Protein AF-A0A850JDS9-F1 (afdb_monomer)

Nearest PDB structures (foldseek):
  6ulw-assembly2_D  TM=7.092E-01  e=2.262E-01  Bacillus stratosphericus LAMA 585
  4ep1-assembly1_A  TM=5.241E-01  e=1.209E-01  Bacillus anthracis str. 'Ames Ancestor'
  5dbo-assembly1_D  TM=6.043E-01  e=7.916E-01  Thermochaetoides thermophila
  4gx5-assembly2_D-3  TM=5.793E-01  e=2.295E+00  Geobacter sulfurreducens PCA
  4l85-assembly2_C-2  TM=4.879E-01  e=2.156E+00  Escherichia coli K-12

Secondary structure (DSSP, 8-state):
-B----S--TT--HHHHHHHHHHHHGGG--TT-EEEE---TTHHHHHHHHHHHH---EEEEEESS-GGGS-HHHHHHHHHHHHTT-EEEEEE----SSHHHHHHHT-

Structure (mmCIF, N/CA/C/O backbone):
data_AF-A0A850JDS9-F1
#
_entry.id   AF-A0A850JDS9-F1
#
loop_
_atom_site.group_PDB
_atom_site.id
_atom_site.type_symbol
_atom_site.label_atom_id
_atom_site.label_alt_id
_atom_site.label_comp_id
_atom_site.label_asym_id
_atom_site.label_entity_id
_atom_site.label_seq_id
_atom_site.pdbx_PDB_ins_code
_atom_site.Cartn_x
_atom_site.Cartn_y
_atom_site.Cartn_z
_atom_site.occupancy
_atom_site.B_iso_or_equiv
_atom_site.auth_seq_id
_atom_site.auth_comp_id
_atom_site.auth_asym_id
_atom_site.auth_atom_id
_atom_site.pdbx_PDB_model_num
ATOM 1 N N . MET A 1 1 ? -12.472 -1.366 0.356 1.00 92.31 1 MET A N 1
ATOM 2 C CA . MET A 1 1 ? -11.997 -0.198 -0.417 1.00 92.31 1 MET A CA 1
ATOM 3 C C . MET A 1 1 ? -10.687 -0.541 -1.106 1.00 92.31 1 MET A C 1
ATOM 5 O O . MET A 1 1 ? -9.911 -1.281 -0.521 1.00 92.31 1 MET A O 1
ATOM 9 N N . THR A 1 2 ? -10.437 -0.024 -2.310 1.00 94.56 2 THR A N 1
ATOM 10 C CA . THR A 1 2 ? -9.155 -0.204 -3.014 1.00 94.56 2 THR A CA 1
ATOM 11 C C . THR A 1 2 ? -8.427 1.130 -3.098 1.00 94.56 2 THR A C 1
ATOM 13 O O . THR A 1 2 ? -9.038 2.120 -3.495 1.00 94.56 2 THR A O 1
ATOM 16 N N . ILE A 1 3 ? -7.139 1.153 -2.753 1.00 94.31 3 ILE A N 1
ATOM 17 C CA . ILE A 1 3 ? -6.274 2.328 -2.903 1.00 94.31 3 ILE A CA 1
ATOM 18 C C . ILE A 1 3 ? -5.250 2.028 -3.995 1.00 94.31 3 ILE A C 1
ATOM 20 O O . ILE A 1 3 ? -4.541 1.027 -3.950 1.00 94.31 3 ILE A O 1
ATOM 24 N N . THR A 1 4 ? -5.186 2.916 -4.982 1.00 93.25 4 THR A N 1
ATOM 25 C CA . THR A 1 4 ? -4.194 2.913 -6.058 1.00 93.25 4 THR A CA 1
ATOM 26 C C . THR A 1 4 ? -3.724 4.342 -6.273 1.00 93.25 4 THR A C 1
ATOM 28 O O . THR A 1 4 ? -4.440 5.297 -5.971 1.00 93.25 4 THR A O 1
ATOM 31 N N . GLY A 1 5 ? -2.538 4.517 -6.837 1.00 91.25 5 GLY A N 1
ATOM 32 C CA . GLY A 1 5 ? -2.046 5.849 -7.138 1.00 91.25 5 GLY A CA 1
ATOM 33 C C . GLY A 1 5 ? -0.756 5.844 -7.933 1.00 91.25 5 GLY A C 1
ATOM 34 O O . GLY A 1 5 ? -0.302 4.821 -8.444 1.00 91.25 5 GLY A O 1
ATOM 35 N N . THR A 1 6 ? -0.182 7.033 -8.063 1.00 91.06 6 THR A N 1
ATOM 36 C CA . THR A 1 6 ? 1.094 7.229 -8.748 1.00 91.06 6 THR A CA 1
ATOM 37 C C . THR A 1 6 ? 2.242 6.546 -8.001 1.00 91.06 6 THR A C 1
ATOM 39 O O . THR A 1 6 ? 2.302 6.558 -6.770 1.00 91.06 6 THR A O 1
ATOM 42 N N . ARG A 1 7 ? 3.198 6.011 -8.773 1.00 90.56 7 ARG A N 1
ATOM 43 C CA . ARG A 1 7 ? 4.478 5.490 -8.262 1.00 90.56 7 ARG A CA 1
ATOM 44 C C . ARG A 1 7 ? 5.475 6.592 -7.902 1.00 90.56 7 ARG A C 1
ATOM 46 O O . ARG A 1 7 ? 6.453 6.332 -7.216 1.00 90.56 7 ARG A O 1
ATOM 53 N N . SER A 1 8 ? 5.243 7.810 -8.392 1.00 90.00 8 SER A N 1
ATOM 54 C CA . SER A 1 8 ? 6.059 8.988 -8.103 1.00 90.00 8 SER A CA 1
ATOM 55 C C . SER A 1 8 ? 5.325 9.907 -7.140 1.00 90.00 8 SER A C 1
ATOM 57 O O . SER A 1 8 ? 4.217 10.358 -7.435 1.00 90.00 8 SER A O 1
ATOM 59 N N . THR A 1 9 ? 5.969 10.215 -6.019 1.00 85.06 9 THR A N 1
ATOM 60 C CA . THR A 1 9 ? 5.449 11.086 -4.957 1.00 85.06 9 THR A CA 1
ATOM 61 C C . THR A 1 9 ? 5.786 12.567 -5.175 1.00 85.06 9 THR A C 1
ATOM 63 O O . THR A 1 9 ? 5.622 13.397 -4.283 1.00 85.06 9 THR A O 1
ATOM 66 N N . ALA A 1 10 ? 6.295 12.912 -6.366 1.00 83.44 10 ALA A N 1
ATOM 67 C CA . ALA A 1 10 ? 6.669 14.272 -6.763 1.00 83.44 10 ALA A CA 1
ATOM 68 C C . ALA A 1 10 ? 7.582 15.006 -5.754 1.00 83.44 10 ALA A C 1
ATOM 70 O O . ALA A 1 10 ? 7.524 16.228 -5.652 1.00 83.44 10 ALA A O 1
ATOM 71 N N . HIS A 1 11 ? 8.410 14.265 -5.005 1.00 81.31 11 HIS A N 1
ATOM 72 C CA . HIS A 1 11 ? 9.283 14.782 -3.940 1.00 81.31 11 HIS A CA 1
ATOM 73 C C . HIS A 1 11 ? 8.559 15.551 -2.820 1.00 81.31 11 HIS A C 1
ATOM 75 O O . HIS A 1 11 ? 9.203 16.299 -2.085 1.00 81.31 11 HIS A O 1
ATOM 81 N N . ARG A 1 12 ? 7.238 15.376 -2.673 1.00 87.38 12 ARG A N 1
ATOM 82 C CA . ARG A 1 12 ? 6.502 15.918 -1.524 1.00 87.38 12 ARG A CA 1
ATOM 83 C C . ARG A 1 12 ? 6.955 15.236 -0.238 1.00 87.38 12 ARG A C 1
ATOM 85 O O . ARG A 1 12 ? 7.417 14.091 -0.267 1.00 87.38 12 ARG A O 1
ATOM 92 N N . ALA A 1 13 ? 6.826 15.940 0.882 1.00 89.06 13 ALA A N 1
ATOM 93 C CA . ALA A 1 13 ? 7.197 15.381 2.169 1.00 89.06 13 ALA A CA 1
ATOM 94 C C . ALA A 1 13 ? 6.216 14.269 2.566 1.00 89.06 13 ALA A C 1
ATOM 96 O O . ALA A 1 13 ? 5.038 14.303 2.216 1.00 89.06 13 ALA A O 1
ATOM 97 N N . ILE A 1 14 ? 6.688 13.292 3.345 1.00 87.50 14 ILE A N 1
ATOM 98 C CA . ILE A 1 14 ? 5.831 12.218 3.877 1.00 87.50 14 ILE A CA 1
ATOM 99 C C . ILE A 1 14 ? 4.678 12.807 4.706 1.00 87.50 14 ILE A C 1
ATOM 101 O O . ILE A 1 14 ? 3.549 12.343 4.589 1.00 87.50 14 ILE A O 1
ATOM 105 N N . ALA A 1 15 ? 4.938 13.877 5.465 1.00 90.69 15 ALA A N 1
ATOM 106 C CA . ALA A 1 15 ? 3.922 14.582 6.248 1.00 90.69 15 ALA A CA 1
ATOM 107 C C . ALA A 1 15 ? 2.785 15.164 5.387 1.00 90.69 15 ALA A C 1
ATOM 109 O O . ALA A 1 15 ? 1.640 15.181 5.830 1.00 90.69 15 ALA A O 1
ATOM 110 N N . ASP A 1 16 ? 3.069 15.577 4.146 1.00 92.94 16 ASP A N 1
ATOM 111 C CA . ASP A 1 16 ? 2.028 16.068 3.235 1.00 92.94 16 ASP A CA 1
ATOM 112 C C . ASP A 1 16 ? 1.071 14.933 2.845 1.00 92.94 16 ASP A C 1
ATOM 114 O O . ASP A 1 16 ? -0.136 15.135 2.745 1.00 92.94 16 ASP A O 1
ATOM 118 N N . TYR A 1 17 ? 1.606 13.728 2.624 1.00 94.00 17 TYR A N 1
ATOM 119 C CA . TYR A 1 17 ? 0.794 12.547 2.338 1.00 94.00 17 TYR A CA 1
ATOM 120 C C . TYR A 1 17 ? 0.017 12.075 3.559 1.00 94.00 17 TYR A C 1
ATOM 122 O O . TYR A 1 17 ? -1.137 11.697 3.403 1.00 94.00 17 TYR A O 1
ATOM 130 N N . HIS A 1 18 ? 0.619 12.135 4.749 1.00 93.81 18 HIS A N 1
ATOM 131 C CA . HIS A 1 18 ? -0.057 11.806 6.004 1.00 93.81 18 HIS A CA 1
ATOM 132 C C . HIS A 1 18 ? -1.309 12.670 6.193 1.00 93.81 18 HIS A C 1
ATOM 134 O O . HIS A 1 18 ? -2.399 12.119 6.304 1.00 93.81 18 HIS A O 1
ATOM 140 N N . ALA A 1 19 ? -1.189 13.996 6.057 1.00 94.25 19 ALA A N 1
ATOM 141 C CA . ALA A 1 19 ? -2.332 14.907 6.159 1.00 94.25 19 ALA A CA 1
ATOM 142 C C . ALA A 1 19 ? -3.424 14.619 5.110 1.00 94.25 19 ALA A C 1
ATOM 144 O O . ALA A 1 19 ? -4.614 14.656 5.416 1.00 94.25 19 ALA A 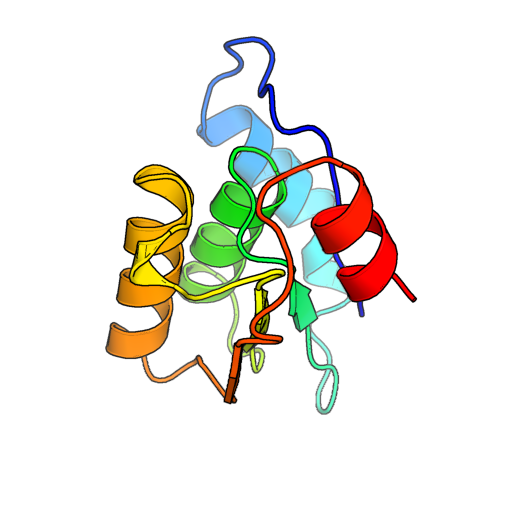O 1
ATOM 145 N N . ILE A 1 20 ? -3.031 14.293 3.872 1.00 94.31 20 ILE A N 1
ATOM 146 C CA . ILE A 1 20 ? -3.983 13.898 2.822 1.00 94.31 20 ILE A CA 1
ATOM 147 C C . ILE A 1 20 ? -4.684 12.586 3.196 1.00 94.31 20 ILE A C 1
ATOM 149 O O . ILE A 1 20 ? -5.890 12.453 3.012 1.00 94.31 20 ILE A O 1
ATOM 153 N N . PHE A 1 21 ? -3.959 11.589 3.693 1.00 95.19 21 PHE A N 1
ATOM 154 C CA . PHE A 1 21 ? -4.572 10.324 4.080 1.00 95.19 21 PHE A CA 1
ATOM 155 C C . PHE A 1 21 ? -5.490 10.482 5.284 1.00 95.19 21 PHE A C 1
ATOM 157 O O . PHE A 1 21 ? -6.581 9.926 5.263 1.00 95.19 21 PHE A O 1
ATOM 164 N N . GLU A 1 22 ? -5.122 11.297 6.264 1.00 95.06 22 GLU A N 1
ATOM 165 C CA . GLU A 1 22 ? -5.990 11.618 7.392 1.00 95.06 22 GLU A CA 1
ATOM 166 C C . GLU A 1 22 ? -7.298 12.269 6.923 1.00 95.06 22 GLU A C 1
ATOM 168 O O . GLU A 1 22 ? -8.382 11.804 7.269 1.00 95.06 22 GLU A O 1
ATOM 173 N N . GLU A 1 23 ? -7.217 13.275 6.048 1.00 94.69 23 GLU A N 1
ATOM 174 C CA . GLU A 1 23 ? -8.398 13.964 5.518 1.00 94.69 23 GLU A CA 1
ATOM 175 C C . GLU A 1 23 ? -9.320 13.024 4.719 1.00 94.69 23 GLU A C 1
ATOM 177 O O . GLU A 1 23 ? -10.546 13.095 4.834 1.00 94.69 23 GLU A O 1
ATOM 182 N N . TYR A 1 24 ? -8.749 12.135 3.899 1.00 91.94 24 TYR A N 1
ATOM 183 C CA . TYR A 1 24 ? -9.529 11.348 2.943 1.00 91.94 24 TYR A CA 1
ATOM 184 C C . TYR A 1 24 ? -9.861 9.929 3.400 1.00 91.94 24 TYR A C 1
ATOM 186 O O . TYR A 1 24 ? -10.927 9.436 3.034 1.00 91.94 24 TYR A O 1
ATOM 194 N N . LEU A 1 25 ? -8.991 9.255 4.151 1.00 92.19 25 LEU A N 1
ATOM 195 C CA . LEU A 1 25 ? -9.131 7.833 4.481 1.00 92.19 25 LEU A CA 1
ATOM 196 C C . LEU A 1 25 ? -9.822 7.583 5.823 1.00 92.19 25 LEU A C 1
ATOM 198 O O . LEU A 1 25 ? -10.543 6.591 5.914 1.00 92.19 25 LEU A O 1
ATOM 202 N N . VAL A 1 26 ? -9.687 8.474 6.816 1.00 89.50 26 VAL A N 1
ATOM 203 C CA . VAL A 1 26 ? -10.298 8.304 8.157 1.00 89.50 26 VAL A CA 1
ATOM 204 C C . VAL A 1 26 ? -11.801 8.04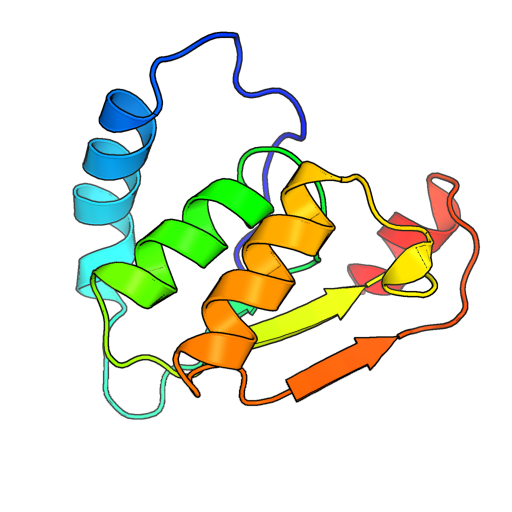7 8.079 1.00 89.50 26 VAL A C 1
ATOM 206 O O . VAL A 1 26 ? -12.329 7.181 8.767 1.00 89.50 26 VAL A O 1
ATOM 209 N N . GLN A 1 27 ? -12.512 8.739 7.186 1.00 89.38 27 GLN A N 1
ATOM 210 C CA . GLN A 1 27 ? -13.963 8.566 7.023 1.00 89.38 27 GLN A CA 1
ATOM 211 C C . GLN A 1 27 ? -14.383 7.148 6.582 1.00 89.38 27 GLN A C 1
ATOM 213 O O . GLN A 1 27 ? -15.568 6.815 6.617 1.00 89.38 27 GLN A O 1
ATOM 218 N N . PHE A 1 28 ? -13.429 6.331 6.130 1.00 88.88 28 PHE A N 1
ATOM 219 C CA . PHE A 1 28 ? -13.642 4.962 5.674 1.00 88.88 28 PHE A CA 1
ATOM 220 C C . PHE A 1 28 ? -13.117 3.908 6.655 1.00 88.88 28 PHE A C 1
ATOM 222 O O . PHE A 1 28 ? -13.243 2.717 6.362 1.00 88.88 28 PHE A O 1
ATOM 229 N N . GLU A 1 29 ? -12.585 4.316 7.811 1.00 85.69 29 GLU A N 1
ATOM 230 C CA . GLU A 1 29 ? -12.306 3.428 8.942 1.00 85.69 29 GLU A CA 1
ATOM 231 C C . GLU A 1 29 ? -13.630 3.029 9.611 1.00 85.69 29 GLU A C 1
ATOM 233 O O . GLU A 1 29 ? -14.065 3.568 10.628 1.00 85.69 29 GLU A O 1
ATOM 238 N N . LEU A 1 30 ? -14.330 2.097 8.973 1.00 85.38 30 LEU A N 1
ATOM 239 C CA . LEU A 1 30 ? -15.589 1.553 9.459 1.00 85.38 30 LEU A CA 1
ATOM 240 C C . LEU A 1 30 ? -15.408 0.071 9.797 1.00 85.38 30 LEU A C 1
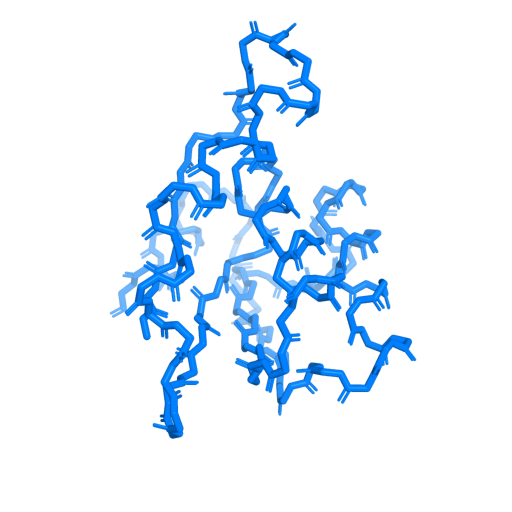ATOM 242 O O . LEU A 1 30 ? -14.620 -0.614 9.134 1.00 85.38 30 LEU A O 1
ATOM 246 N N . PRO A 1 31 ? -16.177 -0.459 10.767 1.00 80.62 31 PRO A N 1
ATOM 247 C CA . PRO A 1 31 ? -16.248 -1.896 10.991 1.00 80.62 31 PRO A CA 1
ATOM 248 C C . PRO A 1 31 ? -16.534 -2.637 9.677 1.00 80.62 31 PRO A C 1
ATOM 250 O O . PRO A 1 31 ? -17.323 -2.172 8.853 1.00 80.62 31 PRO A O 1
ATOM 253 N N . ASP A 1 32 ? -15.866 -3.772 9.479 1.00 83.75 32 ASP A N 1
ATOM 254 C CA . ASP A 1 32 ? -15.989 -4.649 8.304 1.00 83.75 32 ASP A CA 1
ATOM 255 C C . ASP A 1 32 ? -15.507 -4.066 6.959 1.00 83.75 32 ASP A C 1
ATOM 257 O O . ASP A 1 32 ? -15.585 -4.736 5.922 1.00 83.75 32 ASP A O 1
ATOM 261 N N . VAL A 1 33 ? -14.951 -2.850 6.933 1.00 88.38 33 VAL A N 1
ATOM 262 C CA . VAL A 1 33 ? -14.253 -2.347 5.745 1.00 88.38 33 VAL A CA 1
ATOM 263 C C . VAL A 1 33 ? -12.844 -2.927 5.713 1.00 88.38 33 VAL A C 1
ATOM 265 O O . VAL A 1 33 ? -12.104 -2.869 6.682 1.00 88.38 33 VAL A O 1
ATOM 268 N N . ARG A 1 34 ? -12.450 -3.477 4.562 1.00 91.69 34 ARG A N 1
ATOM 269 C CA . ARG A 1 34 ? -11.078 -3.934 4.307 1.00 91.69 34 ARG A CA 1
ATOM 270 C C . ARG A 1 34 ? -10.434 -3.100 3.211 1.00 91.69 34 ARG A C 1
ATOM 272 O O . ARG A 1 34 ? -11.045 -2.892 2.150 1.00 91.69 34 ARG A O 1
ATOM 279 N N . PHE A 1 35 ? -9.199 -2.659 3.424 1.00 95.44 35 PHE A N 1
ATOM 280 C CA . PHE A 1 35 ? -8.430 -1.956 2.398 1.00 95.44 35 PHE A CA 1
ATOM 281 C C . PHE A 1 35 ? -7.634 -2.937 1.539 1.00 95.44 35 PHE A C 1
ATOM 283 O O . PHE A 1 35 ? -7.021 -3.875 2.041 1.00 95.44 35 PHE A O 1
ATOM 290 N N . HIS A 1 36 ? -7.671 -2.719 0.227 1.00 95.94 36 HIS A N 1
ATOM 291 C CA . HIS A 1 36 ? -6.990 -3.522 -0.779 1.00 95.94 36 HIS A CA 1
ATOM 292 C C . HIS A 1 36 ? -5.967 -2.646 -1.491 1.00 95.94 36 HIS A C 1
ATOM 294 O O . HIS A 1 36 ? -6.314 -1.596 -2.039 1.00 95.94 36 HIS A O 1
ATOM 300 N N . LEU A 1 37 ? -4.713 -3.078 -1.465 1.00 95.88 37 LEU A N 1
ATOM 301 C CA . LEU A 1 37 ? -3.584 -2.377 -2.059 1.00 95.88 37 LEU A CA 1
ATOM 302 C C . LEU A 1 37 ? -2.758 -3.338 -2.907 1.00 95.88 37 LEU A C 1
ATOM 304 O O . LEU A 1 37 ? -2.926 -4.557 -2.878 1.00 95.88 37 LEU A O 1
ATOM 308 N N . GLY A 1 38 ? -1.870 -2.770 -3.704 1.00 93.12 38 GLY A N 1
ATOM 309 C CA . GLY A 1 38 ? -1.217 -3.474 -4.787 1.00 93.12 38 GLY A CA 1
ATOM 310 C C . GLY A 1 38 ? 0.265 -3.768 -4.643 1.00 93.12 38 GLY A C 1
ATOM 311 O O . GLY A 1 38 ? 0.863 -4.346 -5.554 1.00 93.12 38 GLY A O 1
ATOM 312 N N . GLY A 1 39 ? 0.867 -3.297 -3.551 1.00 89.56 39 GLY A N 1
ATOM 313 C CA . GLY A 1 39 ? 2.301 -3.399 -3.302 1.00 89.56 39 GLY A CA 1
ATOM 314 C C . GLY A 1 39 ? 3.168 -2.707 -4.358 1.00 89.56 39 GLY A C 1
ATOM 315 O O . GLY A 1 39 ? 4.263 -3.184 -4.640 1.00 89.56 39 GLY A O 1
ATOM 316 N N . ALA A 1 40 ? 2.693 -1.619 -4.974 1.00 92.69 40 ALA A N 1
ATOM 317 C CA . ALA A 1 40 ? 3.530 -0.748 -5.796 1.00 92.69 40 ALA A CA 1
ATOM 318 C C . ALA A 1 40 ? 4.153 0.387 -4.962 1.00 92.69 40 ALA A C 1
ATOM 320 O O . ALA A 1 40 ? 3.553 0.842 -3.994 1.00 92.69 40 ALA A O 1
ATOM 321 N N . SER A 1 41 ? 5.314 0.901 -5.389 1.00 93.25 41 SER A N 1
ATOM 322 C CA . SER A 1 41 ? 5.928 2.097 -4.792 1.00 93.25 41 SER A CA 1
ATOM 323 C C . SER A 1 41 ? 5.007 3.315 -4.789 1.00 93.25 41 SER A C 1
ATOM 325 O O . SER A 1 41 ? 4.086 3.427 -5.604 1.00 93.25 41 SER A O 1
ATOM 327 N N . GLY A 1 42 ? 5.343 4.291 -3.949 1.00 94.31 42 GLY A N 1
ATOM 328 C CA . GLY A 1 42 ? 4.687 5.595 -3.930 1.00 94.31 42 GLY A CA 1
ATOM 329 C C . GLY A 1 42 ? 3.397 5.584 -3.118 1.00 94.31 42 GLY A C 1
ATOM 330 O O . GLY A 1 42 ? 3.419 5.228 -1.943 1.00 94.31 42 GLY A O 1
ATOM 331 N N . VAL A 1 43 ? 2.281 6.015 -3.717 1.00 94.75 43 VAL A N 1
ATOM 332 C CA . VAL A 1 43 ? 1.024 6.248 -2.976 1.00 94.75 43 VAL A CA 1
ATOM 333 C C . VAL A 1 43 ? 0.512 4.987 -2.281 1.00 94.75 43 VAL A C 1
ATOM 335 O O . VAL A 1 43 ? 0.059 5.085 -1.147 1.00 94.75 43 VAL A O 1
ATOM 338 N N . GLU A 1 44 ? 0.595 3.816 -2.922 1.00 95.06 44 GLU A N 1
ATOM 339 C CA . GLU A 1 44 ? 0.132 2.569 -2.300 1.00 95.06 44 GLU A CA 1
ATOM 340 C C . GLU A 1 44 ? 0.978 2.213 -1.066 1.00 95.06 44 GLU A C 1
ATOM 342 O O . GLU A 1 44 ? 0.406 1.979 -0.007 1.00 95.06 44 GLU A O 1
ATOM 347 N N . SER A 1 45 ? 2.314 2.230 -1.162 1.00 95.50 45 SER A N 1
ATOM 348 C CA . SER A 1 45 ? 3.201 1.980 -0.013 1.00 95.50 45 SER A CA 1
ATOM 349 C C . SER A 1 45 ? 3.005 2.989 1.120 1.00 95.50 45 SER A C 1
ATOM 351 O O . SER A 1 45 ? 2.941 2.595 2.280 1.00 95.50 45 SER A O 1
ATOM 353 N N . LEU A 1 46 ? 2.888 4.283 0.802 1.00 95.25 46 LEU A N 1
ATOM 354 C CA . LEU A 1 46 ? 2.690 5.326 1.813 1.00 95.25 46 LEU A CA 1
ATOM 355 C C . LEU A 1 46 ? 1.341 5.177 2.527 1.00 95.25 46 LEU A C 1
ATOM 357 O O . LEU A 1 46 ? 1.285 5.294 3.748 1.00 95.25 46 LEU A O 1
ATOM 361 N N . ALA A 1 47 ? 0.271 4.885 1.783 1.00 95.31 47 ALA A N 1
ATOM 362 C CA . ALA A 1 47 ? -1.042 4.639 2.370 1.00 95.31 47 ALA A CA 1
ATOM 363 C C . ALA A 1 47 ? -1.046 3.367 3.227 1.00 95.31 47 ALA A C 1
ATOM 365 O O . ALA A 1 47 ? -1.698 3.333 4.262 1.00 95.31 47 ALA A O 1
ATOM 366 N N . LEU A 1 48 ? -0.309 2.331 2.812 1.00 94.88 48 LEU A N 1
ATOM 367 C CA . LEU A 1 48 ? -0.191 1.081 3.556 1.00 94.88 48 LEU A CA 1
ATOM 368 C C . LEU A 1 48 ? 0.431 1.299 4.942 1.00 94.88 48 LEU A C 1
ATOM 370 O O . LEU A 1 48 ? -0.099 0.786 5.919 1.00 94.88 48 LEU A O 1
ATOM 374 N N . VAL A 1 49 ? 1.523 2.069 5.015 1.00 93.19 49 VAL A N 1
ATOM 375 C CA . VAL A 1 49 ? 2.174 2.424 6.287 1.00 93.19 49 VAL A CA 1
ATOM 376 C C . VAL A 1 49 ? 1.240 3.278 7.141 1.00 93.19 49 VAL A C 1
ATOM 378 O O . VAL A 1 49 ? 0.984 2.929 8.284 1.00 93.19 49 VAL A O 1
ATOM 381 N N . TRP A 1 50 ? 0.645 4.326 6.562 1.00 94.75 50 TRP A N 1
ATOM 382 C CA . TRP A 1 50 ? -0.287 5.197 7.283 1.00 94.75 50 TRP A CA 1
ATOM 383 C C . TRP A 1 50 ? -1.474 4.426 7.878 1.00 94.75 50 TRP A C 1
ATOM 385 O O . TRP A 1 50 ? -1.784 4.577 9.052 1.00 94.75 50 TRP A O 1
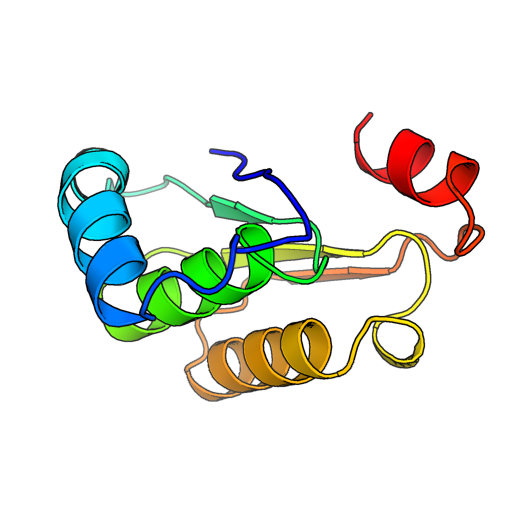ATOM 395 N N . LEU A 1 51 ? -2.106 3.541 7.098 1.00 93.50 51 LEU A N 1
ATOM 396 C CA . LEU A 1 51 ? -3.230 2.727 7.571 1.00 93.50 51 LEU A CA 1
ATOM 397 C C . LEU A 1 51 ? -2.834 1.781 8.706 1.00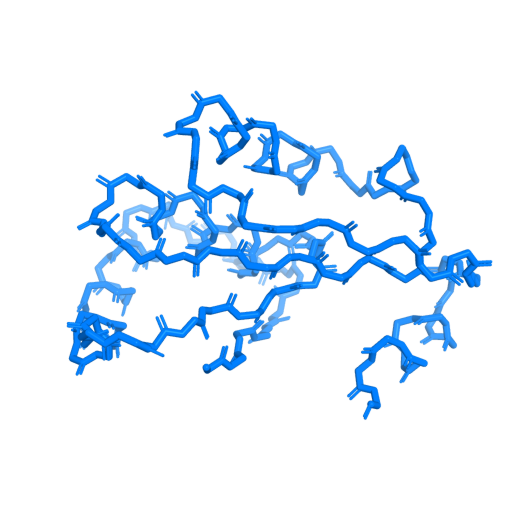 93.50 51 LEU A C 1
ATOM 399 O O . LEU A 1 51 ? -3.673 1.461 9.543 1.00 93.50 51 LEU A O 1
ATOM 403 N N . ALA A 1 52 ? -1.594 1.298 8.703 1.00 91.62 52 ALA A N 1
ATOM 404 C CA . ALA A 1 52 ? -1.086 0.403 9.734 1.00 91.62 52 ALA A CA 1
ATOM 405 C C . ALA A 1 52 ? -0.802 1.120 11.053 1.00 91.62 52 ALA A C 1
ATOM 407 O O . ALA A 1 52 ? -0.930 0.497 12.103 1.00 91.62 52 ALA A O 1
ATOM 408 N N . ASP A 1 53 ? -0.396 2.386 10.970 1.00 90.94 53 ASP A N 1
ATOM 409 C CA . ASP A 1 53 ? -0.026 3.202 12.122 1.00 90.94 53 ASP A CA 1
ATOM 410 C C . ASP A 1 53 ? -1.247 3.887 12.752 1.00 90.94 53 ASP A C 1
ATOM 412 O O . ASP A 1 53 ? -1.323 4.004 13.973 1.00 90.94 53 ASP A O 1
ATOM 416 N N . GLU A 1 54 ? -2.206 4.328 11.933 1.00 91.56 54 GLU A N 1
ATOM 417 C CA . GLU A 1 54 ? -3.287 5.223 12.370 1.00 91.56 54 GLU A CA 1
ATOM 418 C C . GLU A 1 54 ? -4.652 4.538 12.500 1.00 91.56 54 GLU A C 1
ATOM 420 O O . GLU A 1 54 ? -5.583 5.142 13.028 1.00 91.56 54 GLU A O 1
ATOM 425 N N . THR A 1 55 ? -4.808 3.301 12.009 1.00 89.69 55 THR A N 1
ATOM 426 C CA . THR A 1 55 ? -6.116 2.627 11.980 1.00 89.69 55 THR A CA 1
ATOM 427 C C . THR A 1 55 ? -6.055 1.182 12.446 1.00 89.69 55 THR A C 1
ATOM 429 O O . THR A 1 55 ? -5.060 0.480 12.278 1.00 89.69 55 THR A O 1
ATOM 432 N N . GLU A 1 56 ? -7.196 0.683 12.915 1.00 89.12 56 GLU A N 1
ATOM 433 C CA . GLU A 1 56 ? -7.382 -0.733 13.244 1.00 89.12 56 GLU A CA 1
ATOM 434 C C . GLU A 1 56 ? -8.074 -1.491 12.105 1.00 89.12 56 GLU A C 1
ATOM 436 O O . GLU A 1 56 ? -8.826 -2.446 12.334 1.00 89.12 56 GLU A O 1
ATOM 441 N N . THR A 1 57 ? -7.827 -1.098 10.852 1.00 90.00 57 THR A N 1
ATOM 442 C CA . THR A 1 57 ? -8.456 -1.736 9.689 1.00 90.00 57 THR A CA 1
ATOM 443 C C . THR A 1 57 ? -7.667 -2.953 9.207 1.00 90.00 57 THR A C 1
ATOM 445 O O . THR A 1 57 ? -6.449 -3.049 9.361 1.00 90.00 57 THR A O 1
ATOM 448 N N . GLU A 1 58 ? -8.349 -3.966 8.676 1.00 92.38 58 GLU A N 1
ATOM 449 C CA . GLU A 1 58 ? -7.679 -5.096 8.028 1.00 92.38 58 GLU A CA 1
ATOM 450 C C . GLU A 1 58 ? -7.133 -4.701 6.649 1.00 92.38 58 GLU A C 1
ATOM 452 O O . GLU A 1 58 ? -7.813 -4.032 5.859 1.00 92.38 58 GLU A O 1
ATOM 457 N N . LEU A 1 59 ? -5.923 -5.173 6.336 1.00 95.25 59 LEU A N 1
ATOM 458 C CA . LEU A 1 59 ? -5.210 -4.830 5.106 1.00 95.25 59 LEU A CA 1
ATOM 459 C C . LEU A 1 59 ? -4.965 -6.065 4.235 1.00 95.25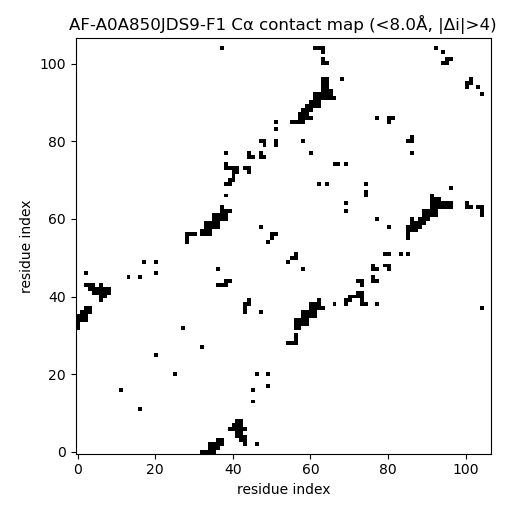 59 LEU A C 1
ATOM 461 O O . LEU A 1 59 ? -4.465 -7.089 4.698 1.00 95.25 59 LEU A O 1
ATOM 465 N N . MET A 1 60 ? -5.293 -5.954 2.949 1.00 97.06 60 MET A N 1
ATOM 466 C CA . MET A 1 60 ? -5.075 -6.981 1.935 1.00 97.06 60 MET A CA 1
ATOM 467 C C . MET A 1 60 ? -4.157 -6.443 0.840 1.00 97.06 60 MET A C 1
ATOM 469 O O . MET A 1 60 ? -4.429 -5.392 0.259 1.00 97.06 60 MET A O 1
ATOM 473 N N . VAL A 1 61 ? -3.095 -7.179 0.517 1.00 97.19 61 VAL A N 1
ATOM 474 C CA . VAL A 1 61 ? -2.150 -6.796 -0.540 1.00 97.19 61 VAL A CA 1
ATOM 475 C 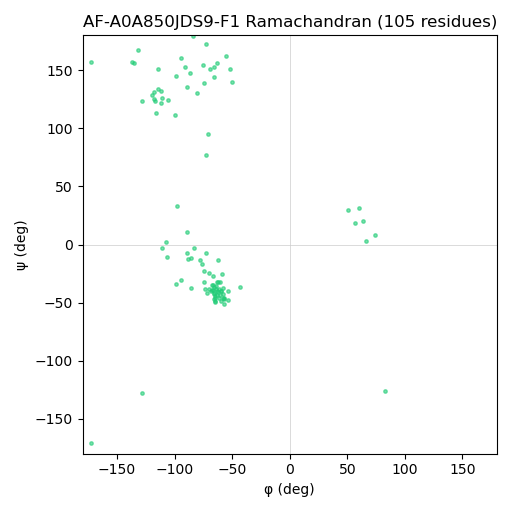C . VAL A 1 61 ? -2.120 -7.822 -1.668 1.00 97.19 61 VAL A C 1
ATOM 477 O O . VAL A 1 61 ? -1.856 -8.997 -1.434 1.00 97.19 61 VAL A O 1
ATOM 480 N N . ALA A 1 62 ? -2.340 -7.392 -2.908 1.00 96.38 62 ALA A N 1
ATOM 481 C CA . ALA A 1 62 ? -2.191 -8.235 -4.093 1.00 96.38 62 ALA A CA 1
ATOM 482 C C . ALA A 1 62 ? -1.068 -7.701 -4.986 1.00 96.38 62 ALA A C 1
ATOM 484 O O . ALA A 1 62 ? -1.192 -6.623 -5.563 1.00 96.38 62 ALA A O 1
ATOM 485 N N . VAL A 1 63 ? 0.021 -8.456 -5.121 1.00 95.75 63 VAL A N 1
ATOM 486 C CA . VAL A 1 63 ? 1.181 -8.068 -5.936 1.00 95.75 63 VAL A CA 1
ATOM 487 C C . VAL A 1 63 ? 1.135 -8.748 -7.311 1.00 95.75 63 VAL A C 1
ATOM 489 O O . VAL A 1 63 ? 0.677 -9.889 -7.420 1.00 95.75 63 VAL A O 1
ATOM 492 N N . PRO A 1 64 ? 1.601 -8.080 -8.386 1.00 92.38 64 PRO A N 1
ATOM 493 C CA . PRO A 1 64 ? 1.500 -8.614 -9.748 1.00 92.38 64 PRO A CA 1
ATOM 494 C C . PRO A 1 64 ? 2.355 -9.867 -9.983 1.00 92.38 64 PRO A C 1
ATOM 496 O O . PRO A 1 64 ? 2.004 -10.684 -10.828 1.00 92.38 64 PRO A O 1
ATOM 499 N N . ALA A 1 65 ? 3.448 -10.026 -9.235 1.00 93.56 65 ALA A N 1
ATOM 500 C CA . ALA A 1 65 ? 4.390 -11.142 -9.324 1.00 93.56 65 ALA A CA 1
ATOM 501 C C . ALA A 1 65 ? 4.601 -11.742 -7.926 1.00 93.56 65 ALA A C 1
ATOM 503 O O . ALA A 1 65 ? 3.612 -12.046 -7.259 1.00 93.56 65 ALA A O 1
ATOM 504 N N . LYS A 1 66 ? 5.848 -11.893 -7.460 1.00 95.94 66 LYS A N 1
ATOM 505 C CA . LYS A 1 66 ? 6.149 -12.176 -6.052 1.00 95.94 66 LYS A CA 1
ATOM 506 C C . LYS A 1 66 ? 6.432 -10.889 -5.283 1.00 95.94 66 LYS A C 1
ATOM 508 O O . LYS A 1 66 ? 6.797 -9.861 -5.859 1.00 95.94 66 LYS A O 1
ATOM 513 N N . LEU A 1 67 ? 6.319 -10.962 -3.961 1.00 95.00 67 LEU A N 1
ATOM 514 C CA . LEU A 1 67 ? 6.719 -9.912 -3.033 1.00 95.00 67 LEU A CA 1
ATOM 515 C C . LEU A 1 67 ? 8.198 -9.577 -3.205 1.00 95.00 67 LEU A C 1
ATOM 517 O O . LEU A 1 67 ? 8.550 -8.406 -3.238 1.00 95.00 67 LEU A O 1
ATOM 521 N N . ALA A 1 68 ? 9.050 -10.595 -3.357 1.00 95.00 68 ALA A N 1
ATOM 522 C CA . ALA A 1 68 ? 10.492 -10.423 -3.545 1.00 95.00 68 ALA A CA 1
ATOM 523 C C . ALA A 1 68 ? 10.844 -9.587 -4.786 1.00 95.00 68 ALA A C 1
ATOM 525 O O . ALA A 1 68 ? 11.889 -8.941 -4.811 1.00 95.00 68 ALA A O 1
ATOM 526 N N . ASP A 1 69 ? 9.954 -9.572 -5.777 1.00 93.56 69 ASP A N 1
ATOM 527 C CA . ASP A 1 69 ? 10.136 -8.833 -7.018 1.00 93.56 69 ASP A CA 1
ATOM 528 C C . ASP A 1 69 ? 9.606 -7.391 -6.936 1.00 93.56 69 ASP A C 1
ATOM 530 O O . ASP A 1 69 ? 9.782 -6.607 -7.870 1.00 93.56 69 ASP A O 1
ATOM 534 N N . GLN A 1 70 ? 8.926 -7.029 -5.840 1.00 93.12 70 GLN A N 1
ATOM 535 C CA . GLN A 1 70 ? 8.420 -5.675 -5.658 1.00 93.12 70 GLN A CA 1
ATOM 536 C C . GLN A 1 70 ? 9.545 -4.694 -5.291 1.00 93.12 70 GLN A C 1
ATOM 538 O O . GLN A 1 70 ? 10.571 -5.078 -4.707 1.00 93.12 70 GLN A O 1
ATOM 543 N N . PRO A 1 71 ? 9.349 -3.400 -5.598 1.00 93.31 71 PRO A N 1
ATOM 544 C CA . PRO A 1 71 ? 10.248 -2.343 -5.154 1.00 93.31 71 PRO A CA 1
ATOM 545 C C . PRO A 1 71 ? 10.513 -2.373 -3.642 1.00 93.31 71 PRO A C 1
ATOM 547 O O . PRO A 1 71 ? 9.677 -2.827 -2.862 1.00 93.31 71 PRO A O 1
ATOM 550 N N . ALA A 1 72 ? 11.690 -1.896 -3.228 1.00 94.69 72 ALA A N 1
ATOM 551 C CA . ALA A 1 72 ? 12.136 -1.984 -1.836 1.00 94.69 72 ALA A CA 1
ATOM 552 C C . ALA A 1 72 ? 11.169 -1.308 -0.855 1.00 94.69 72 ALA A C 1
ATOM 554 O O . ALA A 1 72 ? 10.772 -1.932 0.118 1.00 94.69 72 ALA A O 1
ATOM 555 N N . ASP A 1 73 ? 10.710 -0.099 -1.171 1.00 92.75 73 ASP A N 1
ATOM 556 C CA . ASP A 1 73 ? 9.758 0.648 -0.346 1.00 92.75 73 ASP A CA 1
ATOM 557 C C . ASP A 1 73 ? 8.418 -0.084 -0.177 1.00 92.75 73 ASP A C 1
ATOM 559 O O . ASP A 1 73 ? 7.841 -0.085 0.906 1.00 92.75 73 ASP A O 1
ATOM 563 N N . ALA A 1 74 ? 7.933 -0.753 -1.225 1.00 95.25 74 ALA A N 1
ATOM 564 C CA . ALA A 1 74 ? 6.737 -1.585 -1.136 1.00 95.25 74 ALA A CA 1
ATOM 565 C C . ALA A 1 74 ? 6.958 -2.839 -0.283 1.00 95.25 74 ALA A C 1
ATOM 567 O O . ALA A 1 74 ? 6.084 -3.213 0.498 1.00 95.25 74 ALA A O 1
ATOM 568 N N . ARG A 1 75 ? 8.123 -3.488 -0.405 1.00 97.06 75 ARG A N 1
ATOM 569 C CA . ARG A 1 75 ? 8.477 -4.639 0.439 1.00 97.06 75 ARG A CA 1
ATOM 570 C C . ARG A 1 75 ? 8.566 -4.246 1.910 1.00 97.06 75 ARG A C 1
ATOM 572 O O . ARG A 1 75 ? 8.032 -4.975 2.741 1.00 97.06 75 ARG A O 1
ATOM 579 N N . ASP A 1 76 ? 9.184 -3.108 2.204 1.00 95.62 76 ASP A N 1
ATOM 580 C CA . ASP A 1 76 ? 9.342 -2.595 3.564 1.00 95.62 76 ASP A CA 1
ATOM 581 C C . ASP A 1 76 ? 7.979 -2.244 4.170 1.00 95.62 76 ASP A C 1
ATOM 583 O O . ASP A 1 76 ? 7.658 -2.719 5.254 1.00 95.62 76 ASP A O 1
ATOM 587 N N . ALA A 1 77 ? 7.115 -1.543 3.427 1.00 95.81 77 ALA A N 1
ATOM 588 C CA . ALA A 1 77 ? 5.751 -1.257 3.866 1.00 95.81 77 ALA A CA 1
ATOM 589 C C . ALA A 1 77 ? 4.970 -2.551 4.181 1.00 95.81 77 ALA A C 1
ATOM 591 O O . ALA A 1 77 ? 4.343 -2.670 5.234 1.00 95.81 77 ALA A O 1
ATOM 592 N N . ILE A 1 78 ? 5.042 -3.560 3.303 1.00 96.56 78 ILE A N 1
ATOM 593 C CA . ILE A 1 78 ? 4.371 -4.855 3.514 1.00 96.56 78 ILE A CA 1
ATOM 594 C C . ILE A 1 78 ? 4.931 -5.591 4.740 1.00 96.56 78 ILE A C 1
ATOM 596 O O . ILE A 1 78 ? 4.178 -6.269 5.443 1.00 96.56 78 ILE A O 1
ATOM 600 N N . ALA A 1 79 ? 6.234 -5.474 5.004 1.00 95.69 79 ALA A N 1
ATOM 601 C CA . ALA A 1 79 ? 6.852 -6.029 6.202 1.00 95.69 79 ALA A CA 1
ATOM 602 C C . ALA A 1 79 ? 6.330 -5.334 7.468 1.00 95.69 79 ALA A C 1
ATOM 604 O O . ALA A 1 79 ? 5.871 -6.028 8.373 1.00 95.69 79 ALA A O 1
ATOM 605 N N . THR A 1 80 ? 6.281 -3.998 7.488 1.00 91.94 80 THR A N 1
ATOM 606 C CA . THR A 1 80 ? 5.745 -3.212 8.611 1.00 91.94 80 THR A CA 1
ATOM 607 C C . THR A 1 80 ? 4.330 -3.652 8.988 1.00 91.94 80 THR A C 1
ATOM 609 O O . THR A 1 80 ? 4.058 -3.943 10.151 1.00 91.94 80 THR A O 1
ATOM 612 N N . ILE A 1 81 ? 3.430 -3.808 8.011 1.00 93.69 81 ILE A N 1
ATOM 613 C CA . ILE A 1 81 ? 2.041 -4.200 8.314 1.00 93.69 81 ILE A CA 1
ATOM 614 C C . ILE A 1 81 ? 1.884 -5.671 8.704 1.00 93.69 81 ILE A C 1
ATOM 616 O O . ILE A 1 81 ? 0.893 -6.074 9.319 1.00 93.69 81 ILE A O 1
ATOM 620 N N . ARG A 1 82 ? 2.841 -6.511 8.301 1.00 94.19 82 ARG A N 1
ATOM 621 C CA . ARG A 1 82 ? 2.896 -7.903 8.741 1.00 94.19 82 ARG A CA 1
ATOM 622 C C . ARG A 1 82 ? 3.323 -7.970 10.201 1.00 94.19 82 ARG A C 1
ATOM 624 O O . ARG A 1 82 ? 2.750 -8.753 10.951 1.00 94.19 82 ARG A O 1
ATOM 631 N N . GLU A 1 83 ? 4.297 -7.157 10.593 1.00 91.56 83 GLU A N 1
ATOM 632 C CA . GLU A 1 83 ? 4.786 -7.060 11.969 1.00 91.56 83 GLU A CA 1
ATOM 633 C C . GLU A 1 83 ? 3.732 -6.479 12.918 1.00 91.56 83 GLU A C 1
ATOM 635 O O . GLU A 1 83 ? 3.608 -6.960 14.042 1.00 91.56 83 GLU A O 1
ATOM 640 N N . SER A 1 84 ? 2.906 -5.535 12.453 1.00 89.50 84 SER A N 1
ATOM 641 C CA . SER A 1 84 ? 1.775 -5.011 13.233 1.00 89.50 84 SER A CA 1
ATOM 642 C C . SER A 1 84 ? 0.595 -5.987 13.363 1.00 89.50 84 SER A C 1
ATOM 644 O O . SER A 1 84 ? -0.354 -5.719 14.094 1.00 89.50 84 SER A O 1
ATOM 646 N N . GLY A 1 85 ? 0.622 -7.127 12.661 1.00 91.19 85 GLY A N 1
ATOM 647 C CA . GLY A 1 85 ? -0.460 -8.119 12.672 1.00 91.19 85 GLY A CA 1
ATOM 648 C C . GLY A 1 85 ? -1.708 -7.705 11.883 1.00 91.19 85 GLY A C 1
ATOM 649 O O . GLY A 1 85 ? -2.713 -8.411 11.925 1.00 91.19 85 GLY A O 1
ATOM 650 N N . ARG A 1 86 ? -1.653 -6.590 11.141 1.00 91.19 86 ARG A N 1
ATOM 651 C CA . ARG A 1 86 ? -2.794 -6.028 10.394 1.00 91.19 86 ARG A CA 1
ATOM 652 C C . ARG A 1 86 ? -2.946 -6.591 8.974 1.00 91.19 86 ARG A C 1
ATOM 654 O O . ARG A 1 86 ? -3.977 -6.384 8.329 1.00 91.19 86 ARG A O 1
ATOM 661 N N . LEU A 1 87 ? -1.937 -7.309 8.470 1.00 95.12 87 LEU A N 1
ATOM 662 C CA . LEU A 1 87 ? -1.977 -7.977 7.165 1.00 95.12 87 LEU A CA 1
ATOM 663 C C . LEU A 1 87 ? -2.924 -9.190 7.189 1.00 95.12 87 LEU A C 1
ATOM 665 O O . LEU A 1 87 ? -2.519 -10.306 7.512 1.00 95.12 87 LEU A O 1
ATOM 669 N N . ALA A 1 88 ? -4.170 -8.984 6.767 1.00 94.88 88 ALA A N 1
ATOM 670 C CA . ALA A 1 88 ? -5.175 -10.039 6.638 1.00 94.88 88 ALA A CA 1
ATOM 671 C C . ALA A 1 88 ? -4.870 -11.011 5.484 1.00 94.88 88 ALA A C 1
ATOM 673 O O . ALA A 1 88 ? -5.298 -12.165 5.504 1.00 94.88 88 ALA A O 1
ATOM 674 N N . GLY A 1 89 ? -4.111 -10.569 4.478 1.00 96.25 89 GLY A N 1
ATOM 675 C CA . GLY A 1 89 ? -3.608 -11.459 3.441 1.00 96.25 89 GLY A CA 1
ATOM 676 C C . GLY A 1 89 ? -2.623 -10.801 2.483 1.00 96.25 89 GLY A C 1
ATOM 677 O O . GLY A 1 89 ? -2.632 -9.588 2.269 1.00 96.25 89 GLY A O 1
ATOM 678 N N . LEU A 1 90 ? -1.799 -11.643 1.861 1.00 97.06 90 LEU A N 1
ATOM 679 C CA . LEU A 1 90 ? -0.925 -11.297 0.744 1.00 97.06 90 LEU A CA 1
ATOM 680 C C . LEU A 1 90 ? -1.158 -12.301 -0.388 1.00 97.06 90 LEU A C 1
ATOM 682 O O . LEU A 1 90 ? -1.013 -13.504 -0.181 1.00 97.06 90 LEU A O 1
ATOM 686 N N . VAL A 1 91 ? -1.501 -11.809 -1.576 1.00 96.81 91 VAL A N 1
ATOM 687 C CA . VAL A 1 91 ? -1.685 -12.620 -2.784 1.00 96.81 91 VAL A CA 1
ATOM 688 C C . VAL A 1 91 ? -0.578 -12.286 -3.777 1.00 96.81 91 VAL A C 1
ATOM 690 O O . VAL A 1 91 ? -0.441 -11.142 -4.206 1.00 96.81 91 VAL A O 1
ATOM 693 N N . GLU A 1 92 ? 0.193 -13.298 -4.160 1.00 96.50 92 GLU A N 1
ATOM 694 C CA . GLU A 1 92 ? 1.201 -13.225 -5.218 1.00 96.50 92 GLU A CA 1
ATOM 695 C C . GLU A 1 92 ? 0.618 -13.825 -6.499 1.00 96.50 92 GLU A C 1
ATOM 697 O O . GLU A 1 92 ? 0.369 -15.029 -6.566 1.00 96.50 92 GLU A O 1
ATOM 702 N N . LEU A 1 93 ? 0.370 -13.000 -7.518 1.00 93.31 93 LEU A N 1
ATOM 703 C CA . LEU A 1 93 ? -0.287 -13.464 -8.746 1.00 93.31 93 LEU A CA 1
ATOM 704 C C . LEU A 1 93 ? 0.652 -14.228 -9.691 1.00 93.31 93 LEU A C 1
ATOM 706 O O . LEU A 1 93 ? 0.182 -14.870 -10.629 1.00 93.31 93 LEU A O 1
ATOM 710 N N . GLY A 1 94 ? 1.969 -14.166 -9.462 1.00 90.75 94 GLY A N 1
ATOM 711 C CA . GLY A 1 94 ? 2.963 -14.870 -10.281 1.00 90.75 94 GLY A CA 1
ATOM 712 C C . GLY A 1 94 ? 3.021 -14.404 -11.742 1.00 90.75 94 GLY A C 1
ATOM 713 O O . GLY A 1 94 ? 3.494 -15.143 -12.604 1.00 90.75 94 GLY A O 1
ATOM 714 N N . GLY A 1 95 ? 2.514 -13.205 -12.032 1.00 86.62 95 GLY A N 1
ATOM 715 C CA . GLY A 1 95 ? 2.540 -12.590 -13.350 1.00 86.62 95 GLY A CA 1
ATOM 716 C C . GLY A 1 95 ? 3.855 -11.857 -13.665 1.00 86.62 95 GLY A C 1
ATOM 717 O O . GLY A 1 95 ? 4.770 -11.818 -12.842 1.00 86.62 95 GLY A O 1
ATOM 718 N N . PRO A 1 96 ? 3.959 -11.276 -14.873 1.00 87.38 96 PRO A N 1
ATOM 719 C CA . PRO A 1 96 ? 5.111 -10.473 -15.294 1.00 87.38 96 PRO A CA 1
ATOM 720 C C . PRO A 1 96 ? 5.299 -9.194 -14.454 1.00 87.38 96 PRO A C 1
ATOM 722 O O . PRO A 1 96 ? 4.343 -8.670 -13.887 1.00 87.38 96 PRO A O 1
ATOM 725 N N . LEU A 1 97 ? 6.520 -8.648 -14.401 1.00 81.94 97 LEU A N 1
ATOM 726 C CA . LEU A 1 97 ? 6.813 -7.373 -13.709 1.00 81.94 97 LEU A CA 1
ATOM 727 C C . LEU A 1 97 ? 6.574 -6.148 -14.591 1.00 81.94 97 LEU A C 1
ATOM 729 O O . LEU A 1 97 ? 6.566 -5.007 -14.129 1.00 81.94 97 LEU A O 1
ATOM 733 N N . GLU A 1 98 ? 6.376 -6.377 -15.878 1.00 83.50 98 GLU A N 1
ATOM 734 C CA . GLU A 1 98 ? 6.053 -5.361 -16.851 1.00 83.50 98 GLU A CA 1
ATOM 735 C C . GLU A 1 98 ? 4.612 -4.869 -16.676 1.00 83.50 98 GLU A C 1
ATOM 737 O O . GLU A 1 98 ? 3.789 -5.411 -15.932 1.00 83.50 98 GLU A O 1
ATOM 742 N N . THR A 1 99 ? 4.280 -3.823 -17.426 1.00 81.00 99 THR A N 1
ATOM 743 C CA . THR A 1 99 ? 2.960 -3.189 -17.475 1.00 81.00 99 THR A CA 1
ATOM 744 C C . THR A 1 99 ? 1.794 -4.187 -17.531 1.00 81.00 99 THR A C 1
ATOM 746 O O . THR A 1 99 ? 0.754 -3.965 -16.915 1.00 81.00 99 THR A O 1
ATOM 749 N N . THR A 1 100 ? 1.966 -5.309 -18.230 1.00 83.69 100 THR A N 1
ATOM 750 C CA . THR A 1 100 ? 0.950 -6.357 -18.375 1.00 83.69 100 THR A CA 1
ATOM 751 C C . THR A 1 100 ? 0.593 -7.045 -17.059 1.00 83.69 100 THR A C 1
ATOM 753 O O . THR A 1 100 ? -0.586 -7.316 -16.839 1.00 83.69 100 THR A O 1
ATOM 756 N N . GLY A 1 101 ? 1.552 -7.288 -16.164 1.00 82.56 101 GLY A N 1
ATOM 757 C CA . GLY A 1 101 ? 1.272 -7.914 -14.870 1.00 82.56 101 GLY A CA 1
ATOM 758 C C . GLY A 1 101 ? 0.567 -6.965 -13.913 1.00 82.56 101 GLY A C 1
ATOM 759 O O . GLY A 1 101 ? -0.393 -7.352 -13.252 1.00 82.56 101 GLY A O 1
ATOM 760 N N . TYR A 1 102 ? 0.947 -5.685 -13.921 1.00 81.62 102 TYR A N 1
ATOM 761 C CA . TYR A 1 102 ? 0.213 -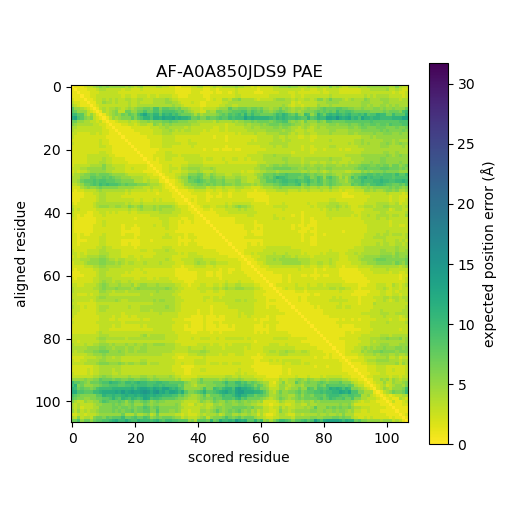4.657 -13.178 1.00 81.62 102 TYR A CA 1
ATOM 762 C C . TYR A 1 102 ? -1.224 -4.486 -13.689 1.00 81.62 102 TYR A C 1
ATOM 764 O O . TYR A 1 102 ? -2.147 -4.368 -12.888 1.00 81.62 102 TYR A O 1
ATOM 772 N N . PHE A 1 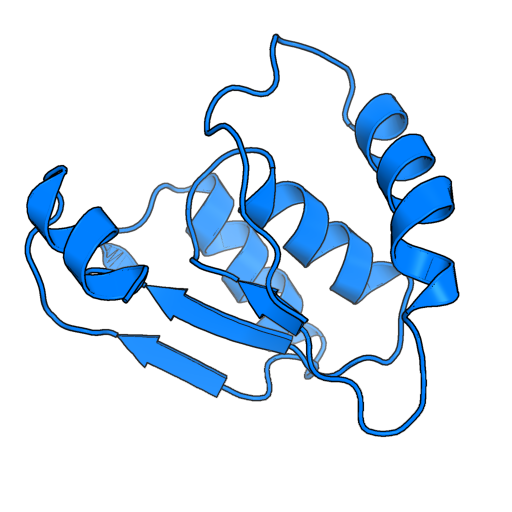103 ? -1.449 -4.531 -15.007 1.00 84.38 103 PHE A N 1
ATOM 773 C CA . PHE A 1 103 ? -2.808 -4.513 -15.553 1.00 84.38 103 PHE A CA 1
ATOM 774 C C . PHE A 1 103 ? -3.607 -5.771 -15.226 1.00 84.38 103 PHE A C 1
ATOM 776 O O . PHE A 1 103 ? -4.812 -5.661 -15.028 1.00 84.38 103 PHE A O 1
ATOM 783 N N . ALA A 1 104 ? -2.973 -6.943 -15.167 1.00 83.75 104 ALA A N 1
ATOM 784 C CA . ALA A 1 104 ? -3.639 -8.169 -14.738 1.00 83.75 104 ALA A CA 1
ATOM 785 C C . ALA A 1 104 ? -4.049 -8.096 -13.261 1.00 83.75 104 ALA A C 1
ATOM 787 O O . ALA A 1 104 ? -5.171 -8.462 -12.936 1.00 83.75 104 ALA A O 1
ATOM 788 N N . ARG A 1 105 ? -3.184 -7.554 -12.393 1.00 89.44 105 ARG A N 1
ATOM 789 C CA . ARG A 1 105 ? -3.465 -7.356 -10.962 1.00 89.44 105 ARG A CA 1
ATOM 790 C C . ARG A 1 105 ? -4.628 -6.400 -10.695 1.00 89.44 105 ARG A C 1
ATOM 792 O O . ARG A 1 105 ? -5.317 -6.557 -9.697 1.00 89.44 105 ARG A O 1
ATOM 799 N N . ASN A 1 106 ? -4.820 -5.399 -11.552 1.00 86.69 106 ASN A N 1
ATOM 800 C CA . ASN A 1 106 ? -5.850 -4.369 -11.376 1.00 86.69 106 ASN A CA 1
ATOM 801 C C . ASN A 1 106 ? -7.252 -4.783 -11.861 1.00 86.69 106 ASN A C 1
ATOM 803 O O . ASN A 1 106 ? -8.172 -3.970 -11.759 1.00 86.69 106 ASN A O 1
ATOM 807 N N . ARG A 1 107 ? -7.403 -5.976 -12.447 1.00 81.56 107 ARG A N 1
ATOM 808 C CA . ARG A 1 107 ? -8.694 -6.520 -12.892 1.00 81.56 107 ARG A CA 1
ATOM 809 C C . ARG A 1 107 ? -9.389 -7.256 -11.759 1.00 81.56 107 ARG A C 1
ATOM 811 O O . ARG A 1 107 ? -10.631 -7.148 -11.712 1.00 81.56 107 ARG A O 1
#

pLDDT: mean 91.55, std 4.37, range [80.62, 97.19]

Radius of gyration: 13.1 Å; Cα contacts (8 Å, |Δi|>4): 179; chains: 1; bounding box: 28×31×32 Å

Foldseek 3Di:
DEDDDDLDQVPDDLVVLLVVCVVPVVVVLDPPDEYEAELAHDNRLSNLQSCLVPGLHAYEYEYLADLVPHDPSSNVSVVSSVVSVRHPYYHGNRHDPDPVSVVVRVD

Sequence (107 aa):
MTITGTRSTAHRAIADYHAIFEEYLVQFELPDVRFHLGGASGVESLALVWLADETETELMVAVPAKLADQPADARDAIATIRESGRLAGLVELGGPLETTGYFARNR

Mean predicted aligned error: 3.44 Å

Solvent-accessible surface area (backbone atoms only — not comparable to full-atom values): 5946 Å² total; per-residue (Å²): 87,79,54,80,64,53,62,66,63,84,87,59,57,69,67,61,52,49,54,50,44,54,73,66,47,54,88,61,75,45,91,95,45,44,43,36,34,44,50,40,41,34,46,30,20,54,50,49,43,49,44,57,76,76,44,94,51,43,33,34,35,42,28,28,20,51,68,88,76,35,49,67,66,12,43,51,29,54,48,56,27,49,74,72,68,36,51,76,43,78,45,62,66,69,40,51,92,51,74,67,12,53,54,60,61,74,107